Protein AF-A0A0X8JPT1-F1 (afdb_monomer)

Organism: NCBI:txid888061

Solvent-accessible surface area (backbone atoms only — not comparable to full-atom values): 3752 Å² total; per-residue (Å²): 122,66,65,62,56,50,52,42,54,50,44,51,51,51,35,52,50,44,54,49,50,44,51,52,47,64,70,66,42,36,72,94,78,70,39,73,50,66,70,61,42,51,53,45,50,52,49,40,52,52,42,51,52,50,41,53,53,51,52,54,49,52,57,60,76,74,107

Foldseek 3Di:
DVPLVVLLVVLVVVLVVLVVVLVVQVVVDDVVVPRHDVVVSVVSVVVSVVSVVVSVVSVVVVVVVVD

Structure (mmCIF, N/CA/C/O backbone):
data_AF-A0A0X8JPT1-F1
#
_entry.id   AF-A0A0X8JPT1-F1
#
loop_
_atom_site.group_PDB
_atom_site.id
_atom_site.type_symbol
_atom_site.label_atom_id
_atom_site.label_alt_id
_atom_site.label_comp_id
_atom_site.label_asym_id
_atom_site.label_entity_id
_atom_site.label_seq_id
_atom_site.pdbx_PDB_ins_code
_atom_site.Cartn_x
_atom_site.Cartn_y
_atom_site.Cartn_z
_atom_site.occupancy
_atom_site.B_iso_or_equiv
_atom_site.auth_seq_id
_atom_site.auth_comp_id
_atom_site.auth_asym_id
_atom_site.auth_atom_id
_atom_site.pdbx_PDB_model_num
ATOM 1 N N . MET A 1 1 ? 12.915 -6.117 -22.189 1.00 54.56 1 MET A N 1
ATOM 2 C CA . MET A 1 1 ? 11.953 -5.018 -21.957 1.00 54.56 1 MET A CA 1
ATOM 3 C C . MET A 1 1 ? 10.717 -5.488 -21.172 1.00 54.56 1 MET A C 1
ATOM 5 O O . MET A 1 1 ? 10.203 -4.702 -20.390 1.00 54.56 1 MET A O 1
ATOM 9 N N .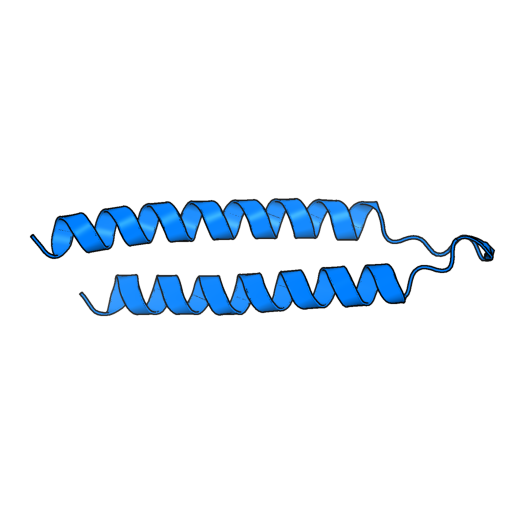 ASP A 1 2 ? 10.298 -6.761 -21.270 1.00 64.19 2 ASP A N 1
ATOM 1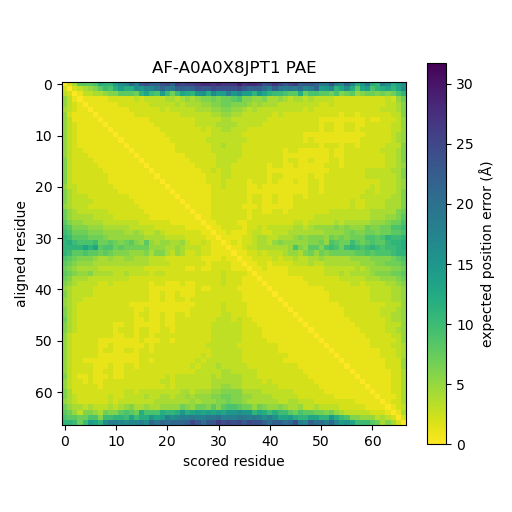0 C CA . ASP A 1 2 ? 9.125 -7.292 -20.532 1.00 64.19 2 ASP A CA 1
ATOM 11 C C . ASP A 1 2 ? 9.319 -7.496 -19.019 1.00 64.19 2 ASP A C 1
ATOM 13 O O . ASP A 1 2 ? 8.358 -7.420 -18.252 1.00 64.19 2 ASP A O 1
ATOM 17 N N . ASP A 1 3 ? 10.554 -7.716 -18.570 1.00 87.06 3 ASP A N 1
ATOM 18 C CA . ASP A 1 3 ? 10.857 -8.016 -17.165 1.00 87.06 3 ASP A CA 1
ATOM 19 C C . ASP A 1 3 ? 10.564 -6.826 -16.229 1.00 87.06 3 ASP A C 1
ATOM 21 O O . ASP A 1 3 ? 9.841 -6.963 -15.245 1.00 87.06 3 ASP A O 1
ATOM 25 N N . LEU A 1 4 ? 11.011 -5.617 -16.590 1.00 91.50 4 LEU A N 1
ATOM 26 C CA . LEU A 1 4 ? 10.765 -4.410 -15.788 1.00 91.50 4 LEU A CA 1
ATOM 27 C C . LEU A 1 4 ? 9.277 -4.054 -15.713 1.00 91.50 4 LEU A C 1
ATOM 29 O O . LEU A 1 4 ? 8.785 -3.677 -14.652 1.00 91.50 4 LEU A O 1
ATOM 33 N N . THR A 1 5 ? 8.551 -4.190 -16.824 1.00 93.50 5 THR A N 1
ATOM 34 C CA . THR A 1 5 ? 7.105 -3.937 -16.859 1.00 93.50 5 THR A CA 1
ATOM 35 C C . THR A 1 5 ? 6.362 -4.934 -15.971 1.00 93.50 5 THR A C 1
ATOM 37 O O . THR A 1 5 ? 5.498 -4.536 -15.193 1.00 93.50 5 THR A O 1
ATOM 40 N N . THR A 1 6 ? 6.750 -6.211 -16.016 1.00 94.94 6 THR A N 1
ATOM 41 C CA . THR A 1 6 ? 6.175 -7.259 -15.162 1.00 94.94 6 THR A CA 1
ATOM 42 C C . THR A 1 6 ? 6.448 -6.988 -13.681 1.00 94.94 6 THR A C 1
ATOM 44 O O . THR A 1 6 ? 5.530 -7.075 -12.866 1.00 94.94 6 THR A O 1
ATOM 47 N N . GLN A 1 7 ? 7.674 -6.591 -13.328 1.00 95.38 7 GLN A N 1
ATOM 48 C CA . GLN A 1 7 ? 8.037 -6.233 -11.953 1.00 95.38 7 GLN A CA 1
ATOM 49 C C . GLN A 1 7 ? 7.267 -5.006 -11.448 1.00 95.38 7 GLN A C 1
ATOM 51 O O . GLN A 1 7 ? 6.772 -5.010 -10.321 1.00 95.38 7 GLN A O 1
ATOM 56 N N . ILE A 1 8 ? 7.105 -3.974 -12.283 1.00 96.56 8 ILE A N 1
ATOM 57 C CA . ILE A 1 8 ? 6.301 -2.791 -11.943 1.00 96.56 8 ILE A CA 1
ATOM 58 C C . ILE A 1 8 ? 4.847 -3.186 -11.670 1.00 96.56 8 ILE A C 1
ATOM 60 O O . ILE A 1 8 ? 4.272 -2.749 -10.673 1.00 96.56 8 ILE A O 1
ATOM 64 N N . GLU A 1 9 ? 4.244 -4.013 -12.525 1.00 96.75 9 GLU A N 1
ATOM 65 C CA . GLU A 1 9 ? 2.861 -4.461 -12.340 1.00 96.75 9 GLU A CA 1
ATOM 66 C C . GLU A 1 9 ? 2.692 -5.346 -11.102 1.00 96.75 9 GLU A C 1
ATOM 68 O O . GLU A 1 9 ? 1.707 -5.206 -10.375 1.00 96.75 9 GLU A O 1
ATOM 73 N N . TYR A 1 10 ? 3.670 -6.203 -10.807 1.00 96.94 10 TYR A N 1
ATOM 74 C CA . TYR A 1 10 ? 3.696 -6.978 -9.569 1.00 96.94 10 TYR A CA 1
ATOM 75 C C . TYR A 1 10 ? 3.706 -6.065 -8.335 1.00 96.94 10 TYR A C 1
ATOM 77 O O . TYR A 1 10 ? 2.817 -6.157 -7.490 1.00 96.94 10 TYR A O 1
ATOM 85 N N . LEU A 1 11 ? 4.642 -5.112 -8.271 1.00 97.38 11 LEU A N 1
ATOM 86 C CA . LEU A 1 11 ? 4.750 -4.178 -7.147 1.00 97.38 11 LEU A CA 1
ATOM 87 C C . LEU A 1 11 ? 3.502 -3.303 -6.988 1.00 97.38 11 LEU A C 1
ATOM 89 O O . LEU A 1 11 ? 3.106 -2.985 -5.869 1.00 97.38 11 LEU A O 1
ATOM 93 N N . ARG A 1 12 ? 2.845 -2.927 -8.092 1.00 97.88 12 ARG A N 1
ATOM 94 C CA . ARG A 1 12 ? 1.574 -2.189 -8.052 1.00 97.88 12 ARG A CA 1
ATOM 95 C C . ARG A 1 12 ? 0.461 -2.999 -7.400 1.00 97.88 12 ARG A C 1
ATOM 97 O O . ARG A 1 12 ? -0.291 -2.441 -6.601 1.00 97.88 12 ARG A O 1
ATOM 104 N N . ARG A 1 13 ? 0.356 -4.289 -7.728 1.00 98.00 13 ARG A N 1
ATOM 105 C CA . ARG A 1 13 ? -0.638 -5.195 -7.132 1.00 98.00 13 ARG A CA 1
ATOM 106 C C . ARG A 1 13 ? -0.374 -5.404 -5.647 1.00 98.00 13 ARG A C 1
ATOM 108 O O . ARG A 1 13 ? -1.293 -5.228 -4.853 1.00 98.00 13 ARG A O 1
ATOM 115 N N . GLU A 1 14 ? 0.874 -5.677 -5.278 1.00 97.88 14 GLU A N 1
ATOM 116 C CA . GLU A 1 14 ? 1.282 -5.833 -3.877 1.00 97.88 14 GLU A CA 1
ATOM 117 C C . GLU A 1 14 ? 0.990 -4.564 -3.068 1.00 97.88 14 GLU A C 1
ATOM 119 O O . GLU A 1 14 ? 0.348 -4.619 -2.019 1.00 97.88 14 GLU A O 1
ATOM 124 N N . ARG A 1 15 ? 1.353 -3.388 -3.595 1.00 98.00 15 ARG A N 1
ATOM 125 C CA . ARG A 1 15 ? 1.049 -2.105 -2.948 1.00 98.00 15 ARG A CA 1
ATOM 126 C C . ARG A 1 15 ? -0.456 -1.896 -2.782 1.00 98.00 15 ARG A C 1
ATOM 128 O O . ARG A 1 15 ? -0.888 -1.425 -1.733 1.00 98.00 15 ARG A O 1
ATOM 135 N N . ALA A 1 16 ? -1.263 -2.238 -3.786 1.00 98.00 16 ALA A N 1
ATOM 136 C CA . ALA A 1 16 ? -2.718 -2.134 -3.688 1.00 98.00 16 ALA A CA 1
ATOM 137 C C . ALA A 1 16 ? -3.292 -3.067 -2.606 1.00 98.00 16 ALA A C 1
ATOM 139 O O . ALA A 1 16 ? -4.181 -2.655 -1.860 1.00 98.00 16 ALA A O 1
ATOM 140 N N . ALA A 1 17 ? -2.752 -4.281 -2.476 1.00 98.12 17 ALA A N 1
ATOM 141 C CA . ALA A 1 17 ? -3.134 -5.223 -1.427 1.00 98.12 17 ALA A CA 1
ATOM 142 C C . ALA A 1 17 ? -2.768 -4.699 -0.027 1.00 98.12 17 ALA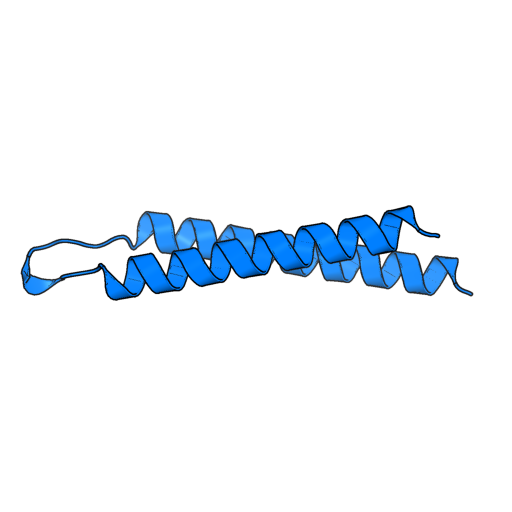 A C 1
ATOM 144 O O . ALA A 1 17 ? -3.616 -4.686 0.863 1.00 98.12 17 ALA A O 1
ATOM 145 N N . VAL A 1 18 ? -1.553 -4.169 0.153 1.00 98.00 18 VAL A N 1
ATOM 146 C CA . VAL A 1 18 ? -1.120 -3.528 1.410 1.00 98.00 18 VAL A CA 1
ATOM 147 C C . VAL A 1 18 ? -2.035 -2.357 1.77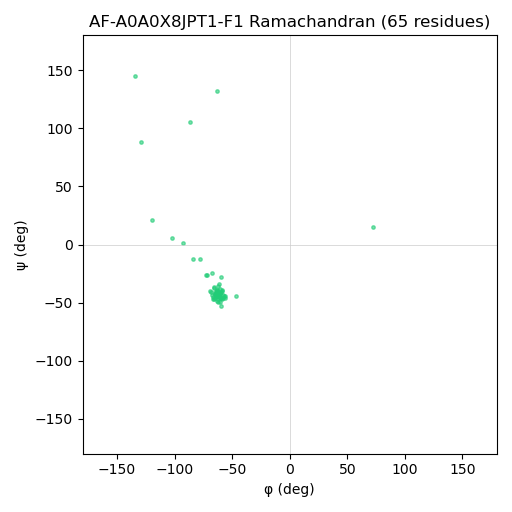6 1.00 98.00 18 VAL A C 1
ATO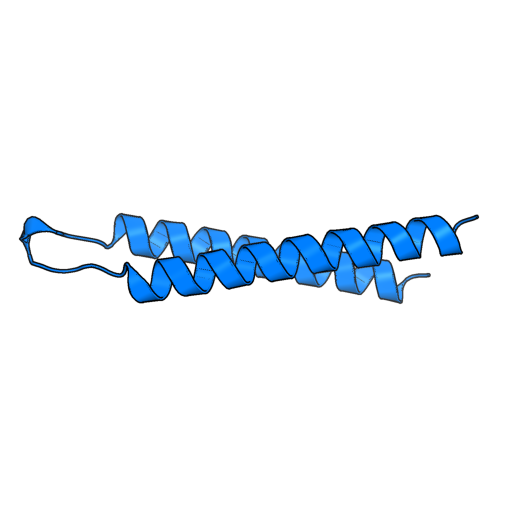M 149 O O . VAL A 1 18 ? -2.467 -2.227 2.920 1.00 98.00 18 VAL A O 1
ATOM 152 N N . GLN A 1 19 ? -2.400 -1.522 0.802 1.00 97.88 19 GLN A N 1
ATOM 153 C CA . GLN A 1 19 ? -3.317 -0.404 1.025 1.00 97.88 19 GLN A CA 1
ATOM 154 C C . GLN A 1 19 ? -4.733 -0.854 1.392 1.00 97.88 19 GLN A C 1
ATOM 156 O O . GLN A 1 19 ? -5.380 -0.204 2.215 1.00 97.88 19 GLN A O 1
ATOM 161 N N . ALA A 1 20 ? -5.225 -1.948 0.808 1.00 98.25 20 ALA A N 1
ATOM 162 C CA . ALA A 1 20 ? -6.495 -2.545 1.209 1.00 98.25 20 ALA A CA 1
ATOM 163 C C . ALA A 1 20 ? -6.422 -3.052 2.655 1.00 98.25 20 ALA A C 1
ATOM 165 O O . ALA A 1 20 ? -7.291 -2.719 3.459 1.00 98.25 20 ALA A O 1
ATOM 166 N N . ARG A 1 21 ? -5.331 -3.734 3.019 1.00 98.06 21 ARG A N 1
ATOM 167 C CA . ARG A 1 21 ? -5.112 -4.236 4.377 1.00 98.06 21 ARG A CA 1
ATOM 168 C C . ARG A 1 21 ? -5.074 -3.122 5.423 1.00 98.06 21 ARG A C 1
ATOM 170 O O . ARG A 1 21 ? -5.698 -3.251 6.471 1.00 98.06 21 ARG A O 1
ATOM 177 N N . ILE A 1 22 ? -4.405 -2.005 5.132 1.00 98.06 22 ILE A N 1
ATOM 178 C CA . ILE A 1 22 ? -4.410 -0.823 6.010 1.00 98.06 22 ILE A CA 1
ATOM 179 C C . ILE A 1 22 ? -5.844 -0.340 6.264 1.00 98.06 22 ILE A C 1
ATOM 181 O O . ILE A 1 22 ? -6.201 -0.044 7.402 1.00 98.06 22 ILE A O 1
ATOM 185 N N . LYS A 1 23 ? -6.680 -0.273 5.218 1.00 98.00 23 LYS A N 1
ATOM 186 C CA . LYS A 1 23 ? -8.085 0.146 5.353 1.0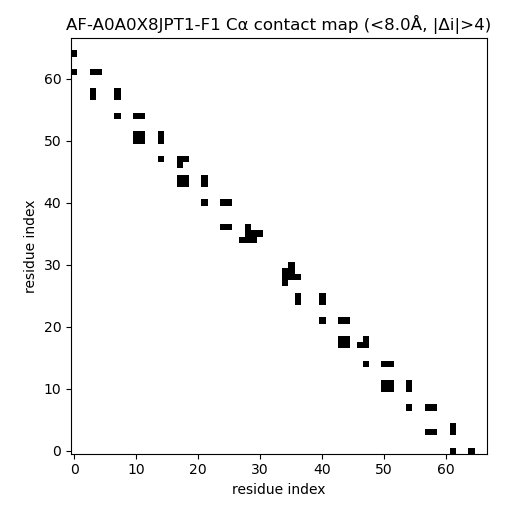0 98.00 23 LYS A CA 1
ATOM 187 C C . LYS A 1 23 ? -8.890 -0.834 6.199 1.00 98.00 23 LYS A C 1
ATOM 189 O O . LYS A 1 23 ? -9.674 -0.393 7.028 1.00 98.00 23 LYS A O 1
ATOM 194 N N . GLU A 1 24 ? -8.696 -2.136 6.006 1.00 98.06 24 GLU A N 1
ATOM 195 C CA . GLU A 1 24 ? -9.349 -3.166 6.823 1.00 98.06 24 GLU A CA 1
ATOM 196 C C . GLU A 1 24 ? -8.990 -3.026 8.301 1.00 98.06 24 GLU A C 1
ATOM 198 O O . GLU A 1 24 ? -9.880 -3.063 9.143 1.00 98.06 24 GLU A O 1
ATOM 203 N N . LEU A 1 25 ? -7.705 -2.827 8.613 1.00 97.31 25 LEU A N 1
ATOM 204 C CA . LEU A 1 25 ? -7.240 -2.649 9.988 1.00 97.31 25 LEU A CA 1
ATOM 205 C C . LEU A 1 25 ? -7.850 -1.403 10.623 1.00 97.31 25 LEU A C 1
ATOM 207 O O . LEU A 1 25 ? -8.396 -1.502 11.712 1.00 97.31 25 LEU A O 1
ATOM 211 N N . LEU A 1 26 ? -7.838 -0.267 9.920 1.00 96.06 26 LEU A N 1
ATOM 212 C CA . LEU A 1 26 ? -8.464 0.971 10.395 1.00 96.06 26 LEU A CA 1
ATOM 213 C C . LEU A 1 26 ? -9.968 0.805 10.657 1.00 96.06 26 LEU A C 1
ATOM 215 O O . LEU A 1 26 ? -10.483 1.346 11.628 1.00 96.06 26 LEU A O 1
ATOM 219 N N . LEU A 1 27 ? -10.679 0.058 9.807 1.00 97.06 27 LEU A N 1
ATOM 220 C CA . LEU A 1 27 ? -12.105 -0.231 10.000 1.00 97.06 27 LEU A CA 1
ATOM 221 C C 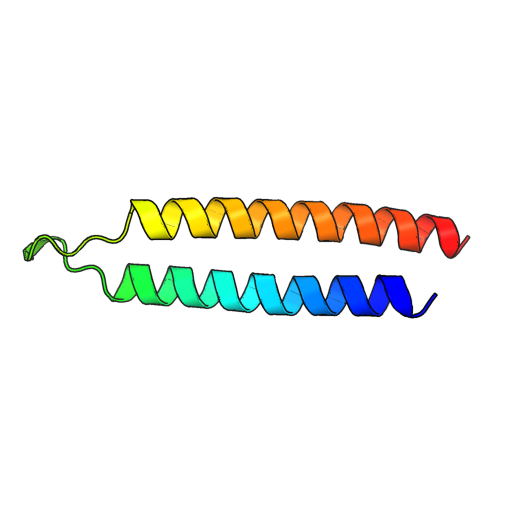. LEU A 1 27 ? -12.366 -1.216 11.145 1.00 97.06 27 LEU A C 1
ATOM 223 O O . LEU A 1 27 ? -13.456 -1.211 11.712 1.00 97.06 27 LEU A O 1
ATOM 227 N N . ALA A 1 28 ? -11.395 -2.074 11.452 1.00 96.62 28 ALA A N 1
ATOM 228 C CA . ALA A 1 28 ? -11.470 -3.042 12.537 1.00 96.62 28 ALA A CA 1
ATOM 229 C C . ALA A 1 28 ? -11.075 -2.451 13.900 1.00 96.62 28 ALA A C 1
ATOM 231 O O . ALA A 1 28 ? -11.297 -3.107 14.920 1.00 96.62 28 ALA A O 1
ATOM 232 N N . GLU A 1 29 ? -10.479 -1.254 13.940 1.00 95.25 29 GLU A N 1
ATOM 233 C CA . GLU A 1 29 ? -10.178 -0.578 15.200 1.00 95.25 29 GLU A CA 1
ATOM 234 C C . GLU A 1 29 ? -11.473 -0.256 15.957 1.00 95.25 29 GLU A C 1
ATOM 236 O O . GLU A 1 29 ? -12.423 0.317 15.423 1.00 95.25 29 GLU A O 1
ATOM 241 N N . ASP A 1 30 ? -11.480 -0.588 17.244 1.00 95.50 30 ASP A N 1
ATOM 242 C CA . ASP A 1 30 ? -12.483 -0.145 18.206 1.00 95.50 30 ASP A CA 1
ATOM 243 C C . ASP A 1 30 ? -11.742 0.443 19.414 1.00 95.50 30 ASP A C 1
ATOM 245 O O . ASP A 1 30 ? -11.454 -0.265 20.391 1.00 95.50 30 ASP A O 1
ATOM 249 N N . PRO A 1 31 ? -11.419 1.749 19.373 1.00 91.56 31 PRO A N 1
ATOM 250 C CA . PRO A 1 31 ? -10.725 2.416 20.467 1.00 91.56 31 PRO A CA 1
ATOM 251 C C . PRO A 1 31 ? -11.505 2.366 21.787 1.00 91.56 31 PRO A C 1
ATOM 253 O O . PRO A 1 31 ? -10.895 2.344 22.854 1.00 91.56 31 PRO A O 1
ATOM 256 N N . GLY A 1 32 ? -12.842 2.295 21.735 1.00 94.69 32 GLY A N 1
ATOM 257 C CA . GLY A 1 32 ? -13.699 2.191 22.919 1.00 94.69 32 GLY A CA 1
ATOM 258 C C . GLY A 1 32 ? -13.542 0.859 23.654 1.00 94.69 32 GLY A C 1
ATOM 259 O O . GLY A 1 32 ? -13.758 0.792 24.864 1.00 94.69 32 GLY A O 1
ATOM 260 N N . ARG A 1 33 ? -13.112 -0.187 22.942 1.00 95.19 33 ARG A N 1
ATOM 261 C CA . ARG A 1 33 ? -12.750 -1.500 23.498 1.00 95.19 33 ARG A CA 1
ATOM 262 C C . ARG A 1 33 ? -11.238 -1.721 23.605 1.00 95.19 33 ARG A C 1
ATOM 264 O O . ARG A 1 33 ? -10.816 -2.818 23.963 1.00 95.19 33 ARG A O 1
ATOM 271 N N . GLY A 1 34 ? -10.428 -0.702 23.309 1.00 95.06 34 GLY A N 1
ATOM 272 C CA . GLY A 1 34 ? -8.965 -0.783 23.316 1.00 95.06 34 GLY A CA 1
ATOM 273 C C . GLY A 1 34 ? -8.366 -1.591 22.159 1.00 95.06 34 GLY A C 1
ATOM 274 O O . GLY A 1 34 ? -7.194 -1.956 22.222 1.00 95.06 34 GLY A O 1
ATOM 275 N N . VAL A 1 35 ? -9.142 -1.884 21.111 1.00 95.19 35 VAL A N 1
ATOM 276 C CA . VAL A 1 35 ? -8.663 -2.594 19.918 1.00 95.19 35 VAL A CA 1
ATOM 277 C C . VAL A 1 35 ? -8.076 -1.571 18.951 1.00 95.19 35 VAL A C 1
ATOM 279 O O . VAL A 1 35 ? -8.813 -0.820 18.316 1.00 95.19 35 VAL A O 1
ATOM 282 N N . VAL A 1 36 ? -6.747 -1.537 18.854 1.00 96.19 36 VAL A N 1
ATOM 283 C CA . VAL A 1 36 ? -6.001 -0.644 17.957 1.00 96.19 36 VAL A CA 1
ATOM 284 C C . VAL A 1 36 ? -4.900 -1.417 17.238 1.00 96.19 36 VAL A C 1
ATOM 286 O O . VAL A 1 36 ? -4.264 -2.292 17.823 1.00 96.19 36 VAL A O 1
ATOM 289 N N . PHE A 1 37 ? -4.636 -1.058 15.986 1.00 96.62 37 PHE A N 1
ATOM 290 C CA . PHE A 1 37 ? -3.648 -1.703 15.118 1.00 96.62 37 PHE A CA 1
ATOM 291 C C . PHE A 1 37 ? -2.556 -0.725 14.665 1.00 96.62 37 PHE A C 1
ATOM 293 O O . PHE A 1 37 ? -1.885 -0.965 13.665 1.00 96.62 37 PHE A O 1
ATOM 300 N N . HIS A 1 38 ? -2.361 0.377 15.396 1.00 95.31 38 HIS A N 1
ATOM 301 C CA . HIS A 1 38 ? -1.440 1.465 15.046 1.00 95.31 38 HIS A CA 1
ATOM 302 C C . HIS A 1 38 ? -0.039 1.002 14.604 1.00 95.31 38 HIS A C 1
ATOM 304 O O . HIS A 1 38 ? 0.475 1.503 13.607 1.00 95.31 38 HIS A O 1
ATOM 310 N N . GLU A 1 39 ? 0.576 0.037 15.296 1.00 97.06 39 GLU A N 1
ATOM 311 C CA . GLU A 1 39 ? 1.904 -0.471 14.935 1.00 97.06 39 GLU A CA 1
ATOM 312 C C . GLU A 1 39 ? 1.890 -1.241 13.603 1.00 97.06 39 GLU A C 1
ATOM 314 O O . GLU A 1 39 ? 2.761 -1.031 12.756 1.00 97.06 39 GLU A O 1
ATOM 319 N N . GLU A 1 40 ? 0.887 -2.097 13.384 1.00 97.62 40 GLU A N 1
ATOM 320 C CA . GLU A 1 40 ? 0.729 -2.856 12.135 1.00 97.62 40 GLU A CA 1
ATOM 321 C C . GLU A 1 40 ? 0.420 -1.916 10.965 1.00 97.62 40 GLU A C 1
ATOM 323 O O . GLU A 1 40 ? 1.064 -1.991 9.919 1.00 97.62 40 GLU A O 1
ATOM 328 N N . ILE A 1 41 ? -0.498 -0.967 11.167 1.00 98.00 41 ILE A N 1
ATOM 329 C CA . ILE A 1 41 ? -0.843 0.062 10.182 1.00 98.00 41 ILE A CA 1
ATOM 330 C C . ILE A 1 41 ? 0.394 0.879 9.804 1.00 98.00 41 ILE A C 1
ATOM 332 O O . ILE A 1 41 ? 0.647 1.086 8.617 1.00 98.00 41 ILE A O 1
ATOM 336 N N . PHE A 1 42 ? 1.185 1.316 10.784 1.00 98.00 42 PHE A N 1
ATOM 337 C CA . PHE A 1 42 ? 2.382 2.113 10.531 1.00 98.00 42 PHE A CA 1
ATOM 338 C C . PHE A 1 42 ? 3.425 1.339 9.716 1.00 98.00 42 PHE A C 1
ATOM 340 O O . PHE A 1 42 ? 3.951 1.863 8.732 1.00 98.00 42 PHE A O 1
ATOM 347 N N . ARG A 1 43 ? 3.682 0.071 10.059 1.00 98.38 43 ARG A N 1
ATOM 348 C CA . ARG A 1 43 ? 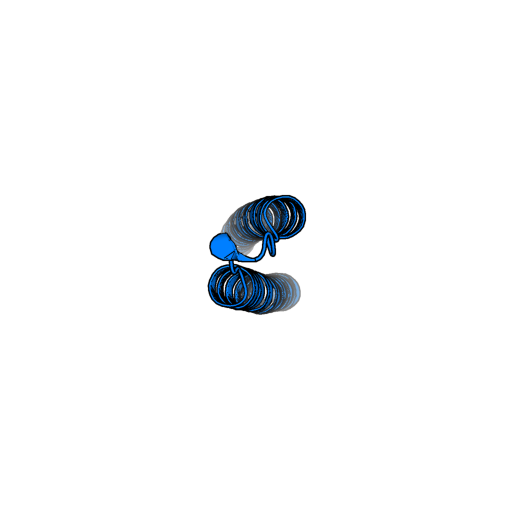4.601 -0.787 9.291 1.00 98.38 43 ARG A CA 1
ATOM 349 C C . ARG A 1 43 ? 4.123 -0.980 7.851 1.00 98.38 43 ARG A C 1
ATOM 351 O O . ARG A 1 43 ? 4.894 -0.770 6.918 1.00 98.38 43 ARG A O 1
ATOM 358 N N . LEU A 1 44 ? 2.838 -1.276 7.654 1.00 98.19 44 LEU A N 1
ATOM 359 C CA . LEU A 1 44 ? 2.254 -1.425 6.317 1.00 98.19 44 LEU A CA 1
ATOM 360 C C . LEU A 1 44 ? 2.333 -0.125 5.499 1.00 98.19 44 LEU A C 1
ATOM 362 O O . LEU A 1 44 ? 2.555 -0.160 4.289 1.00 98.19 44 LEU A O 1
ATOM 366 N N . GLN A 1 45 ? 2.182 1.037 6.137 1.00 98.06 45 GLN A N 1
ATOM 367 C CA . GLN A 1 45 ? 2.360 2.332 5.474 1.00 98.06 45 GLN A CA 1
ATOM 368 C C . GLN A 1 45 ? 3.808 2.539 5.015 1.00 98.06 45 GLN A C 1
ATOM 370 O O . GLN A 1 45 ? 4.029 2.986 3.887 1.00 98.06 45 GLN A O 1
ATOM 375 N N . GLN A 1 46 ? 4.791 2.179 5.845 1.00 98.38 46 GLN A N 1
ATOM 376 C CA . GLN A 1 46 ? 6.205 2.218 5.461 1.00 98.38 46 GLN A CA 1
ATOM 377 C C . GLN A 1 46 ? 6.493 1.280 4.282 1.00 98.38 46 GLN A C 1
ATOM 379 O O . GLN A 1 46 ? 7.157 1.686 3.325 1.00 98.38 46 GLN A O 1
ATOM 384 N N . ASP A 1 47 ? 5.938 0.069 4.296 1.00 97.75 47 ASP A N 1
ATOM 385 C CA . ASP A 1 47 ? 6.074 -0.878 3.187 1.00 97.75 47 ASP A CA 1
ATOM 386 C C . ASP A 1 47 ? 5.444 -0.348 1.896 1.00 97.75 47 ASP A C 1
ATOM 388 O O . ASP A 1 47 ? 6.071 -0.398 0.835 1.00 97.75 47 ASP A O 1
ATOM 392 N N . SER A 1 48 ? 4.250 0.245 1.977 1.00 97.81 48 SER A N 1
ATOM 393 C CA . SER A 1 48 ? 3.601 0.888 0.830 1.00 97.81 48 SER A CA 1
ATOM 394 C C . SER A 1 48 ? 4.463 2.010 0.237 1.00 97.81 48 SER A C 1
ATOM 396 O O . SER A 1 48 ? 4.515 2.154 -0.988 1.00 97.81 48 SER A O 1
ATOM 398 N N . LEU A 1 49 ? 5.130 2.809 1.077 1.00 98.25 49 LEU A N 1
ATOM 399 C CA . LEU A 1 49 ? 6.035 3.880 0.637 1.00 98.25 49 LEU A CA 1
ATOM 400 C C . LEU A 1 49 ? 7.304 3.322 -0.023 1.00 98.25 49 LEU A C 1
ATOM 402 O O . LEU A 1 49 ? 7.750 3.835 -1.055 1.00 98.25 49 LEU A O 1
ATOM 406 N N . ARG A 1 50 ? 7.868 2.243 0.532 1.00 98.31 50 ARG A N 1
ATOM 407 C CA . ARG A 1 50 ? 9.019 1.542 -0.051 1.00 98.31 50 ARG A CA 1
ATOM 408 C C . ARG A 1 50 ? 8.687 1.008 -1.445 1.00 98.31 50 ARG A C 1
ATOM 410 O O . ARG A 1 50 ? 9.426 1.286 -2.387 1.00 98.31 50 ARG A O 1
ATOM 417 N N . MET A 1 51 ? 7.561 0.306 -1.587 1.00 98.06 51 MET A N 1
ATOM 418 C CA . MET A 1 51 ? 7.097 -0.235 -2.872 1.00 98.06 51 MET A CA 1
ATOM 419 C C . MET A 1 51 ? 6.864 0.870 -3.908 1.00 98.06 51 MET A C 1
ATOM 421 O O . MET A 1 51 ? 7.222 0.719 -5.073 1.00 98.06 51 MET A O 1
ATOM 425 N N . GLU A 1 52 ? 6.290 2.002 -3.496 1.00 98.19 52 GLU A N 1
ATOM 426 C CA . GLU A 1 52 ? 6.090 3.153 -4.381 1.00 98.19 52 GLU A CA 1
ATOM 427 C C . GLU A 1 52 ? 7.409 3.719 -4.907 1.00 98.19 52 GLU A C 1
ATOM 429 O O . GLU A 1 52 ? 7.544 3.979 -6.104 1.00 98.19 52 GLU A O 1
ATOM 434 N N . THR A 1 53 ? 8.396 3.857 -4.026 1.00 98.19 53 THR A N 1
ATOM 435 C CA . THR A 1 53 ? 9.735 4.325 -4.397 1.00 98.19 53 THR A CA 1
ATOM 436 C C . THR A 1 53 ? 10.393 3.363 -5.389 1.00 98.19 53 THR A C 1
ATOM 438 O O . THR A 1 53 ? 10.962 3.788 -6.393 1.00 98.19 53 THR A O 1
ATOM 441 N N . GLU A 1 54 ? 10.267 2.056 -5.159 1.00 97.94 54 GLU A N 1
ATOM 442 C CA . GLU A 1 54 ? 10.809 1.025 -6.045 1.00 97.94 54 GLU A CA 1
ATOM 443 C C . GLU A 1 54 ? 10.161 1.061 -7.437 1.00 97.94 54 GLU A C 1
ATOM 445 O O . GLU A 1 54 ? 10.865 1.057 -8.449 1.00 97.94 54 GLU A O 1
ATOM 450 N N . ILE A 1 55 ? 8.836 1.233 -7.508 1.00 97.88 55 ILE A N 1
ATOM 451 C CA . ILE A 1 55 ? 8.119 1.454 -8.773 1.00 97.88 55 ILE A CA 1
ATOM 452 C C . ILE A 1 55 ? 8.686 2.671 -9.515 1.00 97.88 55 ILE A C 1
ATOM 454 O O . ILE A 1 55 ? 8.936 2.584 -10.717 1.00 97.88 55 ILE A O 1
ATOM 458 N N . GLN A 1 56 ? 8.913 3.797 -8.831 1.00 97.75 56 GLN A N 1
ATOM 459 C CA . GLN A 1 56 ? 9.453 5.009 -9.462 1.00 97.75 56 GLN A CA 1
ATOM 460 C C . GLN A 1 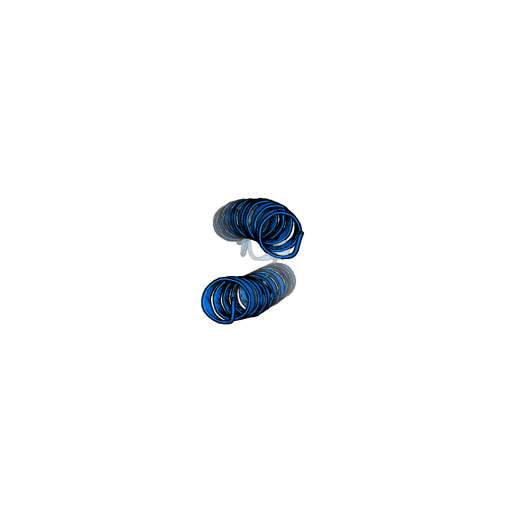56 ? 10.859 4.783 -10.038 1.00 97.75 56 GLN A C 1
ATOM 462 O O . GLN A 1 56 ? 11.148 5.228 -11.155 1.00 97.75 56 GLN A O 1
ATOM 467 N N . ILE A 1 57 ? 11.716 4.056 -9.313 1.00 97.25 57 ILE A N 1
ATOM 468 C CA . ILE A 1 57 ? 13.064 3.684 -9.765 1.00 97.25 57 ILE A CA 1
ATOM 469 C C . ILE A 1 57 ? 12.984 2.802 -11.016 1.00 97.25 57 ILE A C 1
ATOM 471 O O . ILE A 1 57 ? 13.634 3.098 -12.024 1.00 97.25 57 ILE A O 1
ATOM 475 N N . LEU A 1 58 ? 12.158 1.753 -10.991 1.00 95.62 58 LEU A N 1
ATOM 476 C CA . LEU A 1 58 ? 11.984 0.848 -12.129 1.00 95.62 58 LEU A CA 1
ATOM 477 C C . LEU A 1 58 ? 11.397 1.570 -13.346 1.00 95.62 58 LEU A C 1
ATOM 479 O O . LEU A 1 58 ? 11.855 1.361 -14.466 1.00 95.62 58 LEU A O 1
ATOM 483 N N . GLN A 1 59 ? 10.442 2.479 -13.144 1.00 95.56 59 GLN A N 1
ATOM 484 C CA . GLN A 1 59 ? 9.900 3.312 -14.216 1.00 95.56 59 GLN A CA 1
ATOM 485 C C . GLN A 1 59 ? 10.962 4.234 -14.826 1.00 95.56 59 GLN A C 1
ATOM 487 O O . GLN A 1 59 ? 10.995 4.415 -16.044 1.00 95.56 59 GLN A O 1
ATOM 492 N N . ALA A 1 60 ? 11.832 4.829 -14.006 1.00 95.81 60 ALA A N 1
ATOM 493 C CA . ALA A 1 60 ? 12.937 5.647 -14.498 1.00 95.81 60 ALA A CA 1
ATOM 494 C C . ALA A 1 60 ? 13.925 4.818 -15.326 1.00 95.81 60 ALA A C 1
ATOM 496 O O . ALA A 1 60 ? 14.374 5.269 -16.380 1.00 95.81 60 ALA A O 1
ATOM 497 N N . ARG A 1 61 ? 14.213 3.590 -14.887 1.00 94.06 61 ARG A N 1
ATOM 498 C CA . ARG A 1 61 ? 15.039 2.639 -15.631 1.00 94.06 61 ARG A CA 1
ATOM 499 C C . ARG A 1 61 ? 14.396 2.241 -16.960 1.00 94.06 61 ARG A C 1
ATOM 501 O O . ARG A 1 61 ? 15.052 2.354 -17.989 1.00 94.06 61 ARG A O 1
ATOM 508 N N . LEU A 1 62 ? 13.114 1.875 -16.956 1.00 93.50 62 LEU A N 1
ATOM 509 C CA . LEU A 1 62 ? 12.371 1.515 -18.166 1.00 93.50 62 LEU A CA 1
ATOM 510 C C . LEU A 1 62 ? 12.402 2.648 -19.201 1.00 93.50 62 LEU A C 1
ATOM 512 O O . LEU A 1 62 ? 12.674 2.399 -20.371 1.00 93.50 62 LEU A O 1
ATOM 516 N N . ARG A 1 63 ? 12.190 3.901 -18.771 1.00 92.62 63 ARG A N 1
ATOM 517 C CA . ARG A 1 63 ? 12.284 5.075 -19.656 1.00 92.62 63 ARG A CA 1
ATOM 518 C C . ARG A 1 63 ? 13.670 5.239 -20.276 1.00 92.62 63 ARG A C 1
ATOM 520 O O . ARG A 1 63 ? 13.758 5.613 -21.437 1.00 92.62 63 ARG A O 1
ATOM 527 N N . ARG A 1 64 ? 14.736 4.968 -19.517 1.00 91.62 64 ARG A N 1
ATOM 528 C CA . ARG A 1 64 ? 16.117 5.034 -20.020 1.00 91.62 64 ARG A CA 1
ATOM 529 C C . ARG A 1 64 ? 16.427 3.933 -21.028 1.00 91.62 64 ARG A C 1
ATOM 531 O O . ARG A 1 64 ? 17.121 4.203 -21.990 1.00 91.62 64 ARG A O 1
ATOM 538 N N . GLU A 1 65 ? 15.941 2.717 -20.794 1.00 84.81 65 GLU A N 1
ATOM 539 C CA . GLU A 1 65 ? 16.166 1.564 -21.681 1.00 84.81 65 GLU A CA 1
ATOM 540 C C . GLU A 1 65 ? 15.271 1.580 -22.933 1.00 84.81 65 GLU A C 1
ATOM 542 O O . GLU A 1 65 ? 15.493 0.804 -23.858 1.00 84.81 65 GLU A O 1
ATOM 547 N N . SER A 1 66 ? 14.249 2.442 -22.959 1.00 74.81 66 SER A N 1
ATOM 548 C CA . SER A 1 66 ? 13.350 2.630 -24.108 1.00 74.81 66 SER A CA 1
ATOM 549 C C . SER A 1 66 ? 13.791 3.760 -25.053 1.00 74.81 66 SER A C 1
ATOM 551 O O . SER A 1 66 ? 13.076 4.043 -26.013 1.00 74.81 66 SER A O 1
ATOM 553 N N . CYS A 1 67 ? 14.918 4.423 -24.765 1.00 54.06 67 CYS A N 1
ATOM 554 C CA . CYS A 1 67 ? 15.539 5.472 -25.579 1.00 54.06 67 CYS A CA 1
ATOM 555 C C . CYS A 1 67 ? 16.779 4.918 -26.287 1.00 54.06 67 CYS A C 1
ATOM 557 O O . CYS A 1 67 ? 17.043 5.380 -27.419 1.00 54.06 67 CYS A O 1
#

Secondary structure (DSSP, 8-state):
-HHHHHHHHHHHHHHHHHHHHHHHHHHH-BGGGTB--HHHHHHHHHHHHHHHHHHHHHHHHHHHHT-

Mean predicted aligned error: 3.53 Å

Sequence (67 aa):
MDDLTTQIEYLRRERAAVQARIKELLLAEDPGRGVVFHEEIFRLQQDSLRMETEIQILQARLRRESC

Radius of gyration: 16.03 Å; Cα contacts (8 Å, |Δi|>4): 39; chains: 1; bounding box: 30×14×49 Å

Nearest PDB structures (foldseek):
  5j0j-assembly1_A  TM=8.387E-01  e=2.153E+00  synthetic construct
  5me8-assembly1_B  TM=4.454E-01  e=5.564E+00  Homo sapiens

pLDDT: mean 94.24, std 8.78, range [54.06, 98.38]